Protein AF-A0A4R9PKT5-F1 (afdb_monomer)

pLDDT: mean 83.73, std 17.74, range [46.19, 97.94]

Structure (mmCIF, N/CA/C/O backbone):
data_AF-A0A4R9PKT5-F1
#
_entry.id   AF-A0A4R9PKT5-F1
#
loop_
_atom_site.group_PDB
_atom_site.id
_atom_site.type_symbol
_atom_site.label_atom_id
_atom_site.label_alt_id
_atom_site.label_comp_id
_atom_site.label_asym_id
_atom_site.label_entity_id
_atom_site.label_seq_id
_atom_site.pdbx_PDB_ins_code
_atom_site.Cartn_x
_atom_site.Cartn_y
_atom_site.Cartn_z
_atom_site.occupancy
_atom_site.B_iso_or_equiv
_atom_site.auth_seq_id
_atom_site.auth_comp_id
_atom_site.auth_asym_id
_atom_site.auth_atom_id
_atom_site.pdbx_PDB_model_num
ATOM 1 N N . MET A 1 1 ? 50.027 18.785 -15.412 1.00 46.75 1 MET A N 1
ATOM 2 C CA . MET A 1 1 ? 49.421 18.105 -14.249 1.00 46.75 1 MET A CA 1
ATOM 3 C C . MET A 1 1 ? 47.925 18.374 -14.314 1.00 46.75 1 MET A C 1
ATOM 5 O O . MET A 1 1 ? 47.505 19.473 -13.989 1.00 46.75 1 MET A O 1
ATOM 9 N N . ILE A 1 2 ? 47.154 17.454 -14.895 1.00 48.78 2 ILE A N 1
ATOM 10 C CA . ILE A 1 2 ? 45.695 17.590 -15.020 1.00 48.78 2 ILE A CA 1
ATOM 11 C C . ILE A 1 2 ? 45.099 16.961 -13.754 1.00 48.78 2 ILE A C 1
ATOM 13 O O . ILE A 1 2 ? 45.471 15.825 -13.454 1.00 48.78 2 ILE A O 1
ATOM 17 N N . PRO A 1 3 ? 44.249 17.657 -12.980 1.00 50.78 3 PRO A N 1
ATOM 18 C CA . PRO A 1 3 ? 43.620 17.043 -11.822 1.00 50.78 3 PRO A CA 1
ATOM 19 C C . PRO A 1 3 ? 42.675 15.943 -12.307 1.00 50.78 3 PRO A C 1
ATOM 21 O O . PRO A 1 3 ? 41.848 16.162 -13.193 1.00 50.78 3 PRO A O 1
ATOM 24 N N . ALA A 1 4 ? 42.830 14.747 -11.745 1.00 51.81 4 ALA A N 1
ATOM 25 C CA . ALA A 1 4 ? 41.923 13.641 -11.987 1.00 51.81 4 ALA A CA 1
ATOM 26 C C . ALA A 1 4 ? 40.515 14.052 -11.535 1.00 51.81 4 ALA A C 1
ATOM 28 O O . ALA A 1 4 ? 40.286 14.321 -10.356 1.00 51.81 4 ALA A O 1
ATOM 29 N N . VAL A 1 5 ? 39.580 14.122 -12.482 1.00 58.41 5 VAL A N 1
ATOM 30 C CA . VAL A 1 5 ? 38.151 14.187 -12.175 1.00 58.41 5 VAL A CA 1
ATOM 31 C C . VAL A 1 5 ? 37.812 12.856 -11.504 1.00 58.41 5 VAL A C 1
ATOM 33 O O . VAL A 1 5 ? 38.022 11.816 -12.134 1.00 58.41 5 VAL A O 1
ATOM 36 N N . PRO A 1 6 ? 37.346 12.833 -10.244 1.00 50.16 6 PRO A N 1
ATOM 37 C CA . PRO A 1 6 ? 36.956 11.579 -9.629 1.00 50.16 6 PRO A CA 1
ATOM 38 C C . PRO A 1 6 ? 35.817 10.992 -10.460 1.00 50.16 6 PRO A C 1
ATOM 40 O O . PRO A 1 6 ? 34.786 11.636 -10.673 1.00 50.16 6 PRO A O 1
ATOM 43 N N . HIS A 1 7 ? 36.034 9.782 -10.974 1.00 48.00 7 HIS A N 1
ATOM 44 C CA . HIS A 1 7 ? 34.991 8.993 -11.602 1.00 48.00 7 HIS A CA 1
ATOM 45 C C . HIS A 1 7 ? 33.811 8.938 -10.629 1.00 48.00 7 HIS A C 1
ATOM 47 O O . HIS A 1 7 ? 33.965 8.467 -9.504 1.00 48.00 7 HIS A O 1
ATOM 53 N N . GLN A 1 8 ? 32.647 9.435 -11.055 1.00 51.84 8 GLN A N 1
ATOM 54 C CA . GLN A 1 8 ? 31.357 9.247 -10.386 1.00 51.84 8 GLN A CA 1
ATOM 55 C C . GLN A 1 8 ? 30.950 7.761 -10.444 1.00 51.84 8 GLN A C 1
ATOM 57 O O . GLN A 1 8 ? 29.909 7.399 -10.984 1.00 51.84 8 GLN A O 1
ATOM 62 N N . GLY A 1 9 ? 31.809 6.872 -9.955 1.00 50.09 9 GLY A N 1
ATOM 63 C CA . GLY A 1 9 ? 31.443 5.514 -9.610 1.00 50.09 9 GLY A CA 1
ATOM 64 C C . GLY A 1 9 ? 30.656 5.563 -8.307 1.00 50.09 9 GLY A C 1
ATOM 65 O O . GLY A 1 9 ? 31.072 6.220 -7.359 1.00 50.09 9 GLY A O 1
ATOM 66 N N . GLU A 1 10 ? 29.518 4.871 -8.288 1.00 47.03 10 GLU A N 1
ATOM 67 C CA . GLU A 1 10 ? 28.769 4.508 -7.077 1.00 47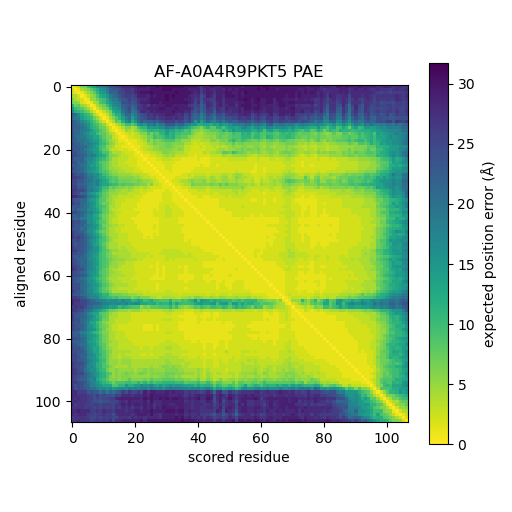.03 10 GLU A CA 1
ATOM 68 C C . GLU A 1 10 ? 27.935 5.608 -6.401 1.00 47.03 10 GLU A C 1
ATOM 70 O O . GLU A 1 10 ? 27.957 5.776 -5.184 1.00 47.03 10 GLU A O 1
ATOM 75 N N . ARG A 1 11 ? 27.036 6.270 -7.139 1.00 51.56 11 ARG A N 1
ATOM 76 C CA . ARG A 1 11 ? 25.772 6.686 -6.502 1.00 51.56 11 ARG A CA 1
ATOM 77 C C . ARG A 1 11 ? 24.774 5.530 -6.617 1.00 51.56 11 ARG A C 1
ATOM 79 O O . ARG A 1 11 ? 23.908 5.528 -7.481 1.00 51.56 11 ARG A O 1
ATOM 86 N N . LEU A 1 12 ? 24.959 4.507 -5.774 1.00 54.31 12 LEU A N 1
ATOM 87 C CA . LEU A 1 12 ? 24.183 3.252 -5.791 1.00 54.31 12 LEU A CA 1
ATOM 88 C C . LEU A 1 12 ? 22.704 3.437 -5.392 1.00 54.31 12 LEU A C 1
ATOM 90 O O . LEU A 1 12 ? 21.885 2.554 -5.626 1.00 54.31 12 LEU A O 1
ATOM 94 N N . LEU A 1 13 ? 22.359 4.578 -4.790 1.00 60.09 13 LEU A N 1
ATOM 95 C CA . LEU A 1 13 ? 21.014 4.906 -4.330 1.00 60.09 13 LEU A CA 1
ATOM 96 C C . LEU A 1 13 ? 20.568 6.233 -4.943 1.00 60.09 13 LEU A C 1
ATOM 98 O O . LEU A 1 13 ? 21.310 7.221 -4.919 1.00 60.09 13 LEU A O 1
ATOM 102 N N . LEU A 1 14 ? 19.341 6.263 -5.466 1.00 69.81 14 LEU A N 1
ATOM 103 C CA . LEU A 1 14 ? 18.669 7.517 -5.797 1.00 69.81 14 LEU A CA 1
ATOM 104 C C . LEU A 1 14 ? 18.680 8.427 -4.554 1.00 69.81 14 LEU A C 1
ATOM 106 O O . LEU A 1 14 ? 18.577 7.910 -3.438 1.00 69.81 14 LEU A O 1
ATOM 110 N N . PRO A 1 15 ? 18.826 9.756 -4.708 1.00 76.88 15 PRO A N 1
ATOM 111 C CA . PRO A 1 15 ? 18.827 10.662 -3.566 1.00 76.88 15 PRO A CA 1
ATOM 112 C C . PRO A 1 15 ? 17.538 10.491 -2.756 1.00 76.88 15 PRO A C 1
ATOM 114 O O . PRO A 1 15 ? 16.454 10.762 -3.265 1.00 76.88 15 PRO A O 1
ATOM 117 N N . LEU A 1 16 ? 17.664 10.034 -1.510 1.00 80.81 16 LEU A N 1
ATOM 118 C CA . LEU A 1 16 ? 16.548 9.980 -0.573 1.00 80.81 16 LEU A CA 1
ATOM 119 C C . LEU A 1 16 ? 16.361 11.376 0.012 1.00 80.81 16 LEU A C 1
ATOM 121 O O . LEU A 1 16 ? 17.313 11.989 0.505 1.00 80.81 16 LEU A O 1
ATOM 125 N N . THR A 1 17 ? 15.141 11.887 -0.056 1.00 85.25 17 THR A N 1
ATOM 126 C CA . THR A 1 17 ? 14.782 13.177 0.525 1.00 85.25 17 THR A CA 1
ATOM 127 C C . THR A 1 17 ? 14.226 12.975 1.930 1.00 85.25 17 THR A C 1
ATOM 129 O O . THR A 1 17 ? 13.673 11.925 2.252 1.00 85.25 17 THR A O 1
ATOM 132 N N . ALA A 1 18 ? 14.332 13.990 2.790 1.00 82.38 18 ALA A N 1
ATOM 133 C CA . ALA A 1 18 ? 13.715 13.935 4.118 1.00 82.38 18 ALA A CA 1
ATOM 134 C C . ALA A 1 18 ? 12.190 13.703 4.045 1.00 82.38 18 ALA A C 1
ATOM 136 O O . ALA A 1 18 ? 11.615 13.085 4.939 1.00 82.38 18 ALA A O 1
ATOM 137 N N . GLU A 1 19 ? 11.546 14.151 2.960 1.00 84.25 19 GLU A N 1
ATOM 138 C CA . GLU A 1 19 ? 10.118 13.933 2.718 1.00 84.25 19 GLU A CA 1
ATOM 139 C C . GLU A 1 19 ? 9.766 12.453 2.534 1.00 84.25 19 GLU A C 1
ATOM 141 O O . GLU A 1 19 ? 8.675 12.043 2.928 1.00 84.25 19 GLU A O 1
ATOM 146 N N . ASP A 1 20 ? 10.674 11.638 1.990 1.00 85.50 20 ASP A N 1
ATOM 147 C CA . ASP A 1 20 ? 10.422 10.214 1.733 1.00 85.50 20 ASP A CA 1
ATOM 148 C C . ASP A 1 20 ? 10.220 9.423 3.028 1.00 85.50 20 ASP A C 1
ATOM 150 O O . ASP A 1 20 ? 9.447 8.463 3.057 1.00 85.50 20 ASP A O 1
ATOM 154 N N . PHE A 1 21 ? 10.856 9.874 4.112 1.00 88.94 21 PHE A N 1
ATOM 155 C CA . PHE A 1 21 ? 10.751 9.289 5.448 1.00 88.94 21 PHE A CA 1
ATOM 156 C C . PHE A 1 21 ? 9.663 9.938 6.308 1.00 88.94 21 PHE A C 1
ATOM 158 O O . PHE A 1 21 ? 9.354 9.423 7.383 1.00 88.94 21 PHE A O 1
ATOM 165 N N . GLY A 1 22 ? 9.086 11.060 5.863 1.00 93.06 22 GLY A N 1
ATOM 166 C CA . GLY A 1 22 ? 8.063 11.795 6.599 1.00 93.06 22 GLY A CA 1
ATOM 167 C C . GLY A 1 22 ? 6.821 10.926 6.829 1.00 93.06 22 GLY A C 1
ATOM 168 O O . GLY A 1 22 ? 6.152 10.568 5.856 1.00 93.06 22 GLY A O 1
ATOM 169 N N . PRO A 1 23 ? 6.484 10.551 8.081 1.00 95.19 23 PRO A N 1
ATOM 170 C CA . PRO A 1 23 ? 5.323 9.718 8.348 1.00 95.19 23 PRO A CA 1
ATOM 171 C C . PRO A 1 23 ? 4.036 10.533 8.234 1.00 95.19 23 PRO A C 1
ATOM 173 O O . PRO A 1 23 ? 3.833 11.516 8.946 1.00 95.19 23 PRO A O 1
ATOM 176 N N . GLU A 1 24 ? 3.116 10.056 7.410 1.00 96.94 24 GLU A N 1
ATOM 177 C CA . GLU A 1 24 ? 1.771 10.593 7.274 1.00 96.94 24 GLU A CA 1
ATOM 178 C C . GLU A 1 24 ? 0.764 9.641 7.914 1.00 96.94 24 GLU A C 1
ATOM 180 O O . GLU A 1 24 ? 0.827 8.419 7.742 1.00 96.94 24 GLU A O 1
ATOM 185 N N 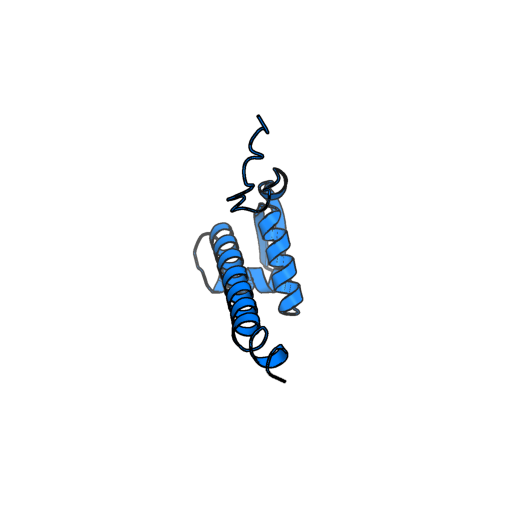. PHE A 1 25 ? -0.193 10.206 8.646 1.00 97.88 25 PHE A N 1
ATOM 186 C CA . PHE A 1 25 ? -1.342 9.460 9.138 1.00 97.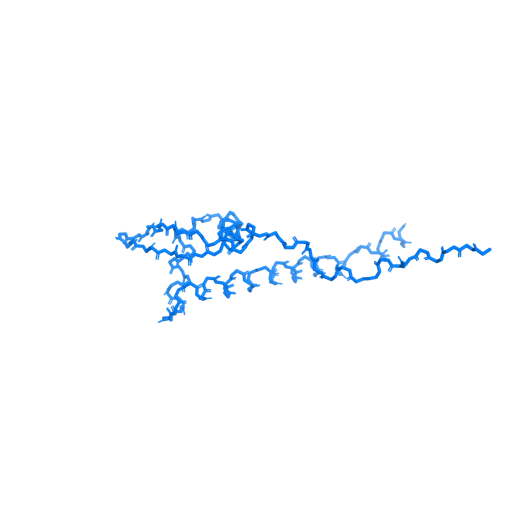88 25 PHE A CA 1
ATOM 187 C C . PHE A 1 25 ? -2.507 9.620 8.168 1.00 97.88 25 PHE A C 1
ATOM 189 O O . PHE A 1 25 ? -2.930 10.740 7.884 1.00 97.88 25 PHE A O 1
ATOM 196 N N . ARG A 1 26 ? -3.046 8.503 7.679 1.00 97.94 26 ARG A N 1
ATOM 197 C CA . ARG A 1 26 ? -4.228 8.492 6.815 1.00 97.94 26 ARG A CA 1
ATOM 198 C C . ARG A 1 26 ? -5.239 7.478 7.331 1.00 97.94 26 ARG A C 1
ATOM 200 O O . ARG A 1 26 ? -4.875 6.411 7.823 1.00 97.94 26 ARG A O 1
ATOM 207 N N . VAL A 1 27 ? -6.520 7.812 7.204 1.00 97.25 27 VAL A N 1
ATOM 208 C CA . VAL A 1 27 ? -7.616 6.882 7.488 1.00 97.25 27 VAL A CA 1
ATOM 209 C C . VAL A 1 27 ? -8.049 6.236 6.184 1.00 97.25 27 VAL A C 1
ATOM 211 O O . VAL A 1 27 ? -8.433 6.925 5.241 1.00 97.25 27 VAL A O 1
ATOM 214 N N . VAL A 1 28 ? -8.014 4.910 6.149 1.00 96.44 28 VAL A N 1
ATOM 215 C CA . VAL A 1 28 ? -8.463 4.108 5.014 1.00 96.44 28 VAL A CA 1
ATOM 216 C C . VAL A 1 28 ? -9.740 3.382 5.419 1.00 96.44 28 VAL A C 1
ATOM 218 O O . VAL A 1 28 ? -9.785 2.734 6.465 1.00 96.44 28 VAL A O 1
ATOM 221 N N . ALA A 1 29 ? -10.792 3.526 4.615 1.00 93.50 29 ALA A N 1
ATOM 222 C CA . ALA A 1 29 ? -12.099 2.937 4.879 1.00 93.50 29 ALA A CA 1
ATOM 223 C C . ALA A 1 29 ? -12.474 1.934 3.784 1.00 93.50 29 ALA A C 1
ATOM 225 O O . ALA A 1 29 ? -12.436 2.265 2.597 1.00 93.50 29 ALA A O 1
ATOM 226 N N . ARG A 1 30 ? -12.862 0.719 4.182 1.00 92.81 30 ARG A N 1
ATOM 227 C CA . ARG A 1 30 ? -13.351 -0.330 3.278 1.00 92.81 30 ARG A CA 1
ATOM 228 C C . ARG A 1 30 ? -14.2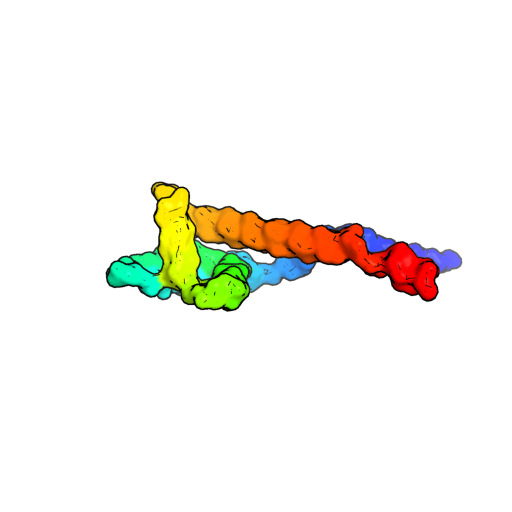78 -1.275 4.040 1.00 92.81 30 ARG A C 1
ATOM 230 O O . ARG A 1 30 ? -13.999 -1.615 5.181 1.00 92.81 30 ARG A O 1
ATOM 237 N N . GLY A 1 31 ? -15.397 -1.666 3.425 1.00 87.38 31 GLY A N 1
ATOM 238 C CA . GLY A 1 31 ? -16.317 -2.656 4.007 1.00 87.38 31 GLY A CA 1
ATOM 239 C C . GLY A 1 31 ? -16.863 -2.282 5.392 1.00 87.38 31 GLY A C 1
ATOM 240 O O . GLY A 1 31 ? -17.050 -3.154 6.226 1.00 87.38 31 GLY A O 1
ATOM 241 N N . GLY A 1 32 ? -17.045 -0.987 5.677 1.00 89.62 32 GLY A N 1
ATOM 242 C CA . GLY A 1 32 ? -17.465 -0.501 7.000 1.00 89.62 32 GLY A CA 1
ATOM 243 C C . GLY A 1 32 ? -16.349 -0.438 8.052 1.00 89.62 32 GLY A C 1
ATOM 244 O O . GLY A 1 32 ? -16.529 0.195 9.089 1.00 89.62 32 GLY A O 1
ATOM 245 N N . VAL A 1 33 ? -15.170 -1.001 7.776 1.00 90.81 33 VAL A N 1
ATOM 246 C CA . VAL A 1 33 ? -13.995 -0.917 8.648 1.00 90.81 33 VAL A CA 1
ATOM 247 C C . VAL A 1 33 ? -13.191 0.336 8.304 1.00 90.81 33 VAL A C 1
ATOM 249 O O . VAL A 1 33 ? -12.883 0.599 7.139 1.00 90.81 33 VAL A O 1
ATOM 252 N N . ARG A 1 34 ? -12.822 1.117 9.325 1.00 95.31 34 ARG A N 1
ATOM 253 C CA . ARG A 1 34 ? -11.936 2.285 9.203 1.00 95.31 34 ARG A CA 1
ATOM 254 C C . ARG A 1 34 ? -10.633 1.995 9.936 1.00 95.31 34 ARG A C 1
ATOM 256 O O . ARG A 1 34 ? -10.651 1.733 11.133 1.00 95.31 34 ARG A O 1
ATOM 263 N N . ARG A 1 35 ? -9.505 2.063 9.228 1.00 94.44 35 ARG A N 1
ATOM 264 C CA . ARG A 1 35 ? -8.166 1.841 9.790 1.00 94.44 35 ARG A CA 1
ATOM 265 C C . ARG A 1 35 ? -7.362 3.133 9.714 1.00 94.44 35 ARG A C 1
ATOM 267 O O . ARG A 1 35 ? -7.196 3.694 8.633 1.00 94.44 35 ARG A O 1
ATOM 274 N N . GLY A 1 36 ? -6.879 3.609 10.857 1.00 96.88 36 GLY A N 1
ATOM 275 C CA . GLY A 1 36 ? -5.885 4.677 10.918 1.00 96.88 36 GLY A CA 1
ATOM 276 C C . GLY A 1 36 ? -4.493 4.089 10.730 1.00 96.88 36 GLY A C 1
ATOM 277 O O . GLY A 1 36 ? -4.095 3.215 11.495 1.00 96.88 36 GLY A O 1
ATOM 278 N N . ILE A 1 37 ? -3.763 4.542 9.715 1.00 97.44 37 ILE A N 1
ATOM 279 C CA . ILE A 1 37 ? -2.451 4.000 9.359 1.00 97.44 37 ILE A CA 1
ATOM 280 C C . ILE A 1 37 ? -1.455 5.152 9.352 1.00 97.44 37 ILE A C 1
ATOM 282 O O . ILE A 1 37 ? -1.665 6.153 8.669 1.00 97.44 37 ILE A O 1
ATOM 286 N N . ARG A 1 38 ? -0.370 5.011 10.117 1.00 97.75 38 ARG A N 1
ATOM 287 C CA . ARG A 1 38 ? 0.781 5.920 10.084 1.00 97.75 38 ARG A CA 1
ATOM 288 C C . ARG A 1 38 ? 1.896 5.259 9.287 1.00 97.75 38 ARG A C 1
ATOM 290 O O . ARG A 1 38 ? 2.338 4.179 9.670 1.00 97.75 38 ARG A O 1
ATOM 297 N N . LEU A 1 39 ? 2.311 5.889 8.195 1.00 97.62 39 LEU A N 1
ATOM 298 C CA . LEU A 1 39 ? 3.240 5.314 7.224 1.00 97.62 39 LEU A CA 1
ATOM 299 C C . LEU A 1 39 ? 4.009 6.432 6.510 1.00 97.62 39 LEU A C 1
ATOM 301 O O . LEU A 1 39 ? 3.477 7.523 6.320 1.00 97.62 39 LEU A O 1
ATOM 305 N N . GLU A 1 40 ? 5.257 6.175 6.143 1.00 97.56 40 GLU A N 1
ATOM 306 C CA . GLU A 1 40 ? 6.119 7.114 5.427 1.00 97.56 40 GLU A CA 1
ATOM 307 C C . GLU A 1 40 ? 5.524 7.483 4.057 1.00 97.56 40 GLU A C 1
ATOM 309 O O . GLU A 1 40 ? 4.920 6.638 3.382 1.00 97.56 40 GLU A O 1
ATOM 314 N N . ARG A 1 41 ? 5.693 8.744 3.631 1.00 95.44 41 ARG A N 1
ATOM 315 C CA . ARG A 1 41 ? 5.139 9.256 2.365 1.00 95.44 41 ARG A CA 1
ATOM 316 C C . ARG A 1 41 ? 5.518 8.385 1.171 1.00 95.44 41 ARG A C 1
ATOM 318 O O . ARG A 1 41 ? 4.660 8.125 0.328 1.00 95.44 41 ARG A O 1
ATOM 325 N N . ALA A 1 42 ? 6.759 7.899 1.121 1.00 95.31 42 ALA A N 1
ATOM 326 C CA . ALA A 1 42 ? 7.227 7.033 0.042 1.00 95.31 42 ALA A CA 1
ATOM 327 C C . ALA A 1 42 ? 6.327 5.800 -0.145 1.00 95.31 42 ALA A C 1
ATOM 329 O O . ALA A 1 42 ? 5.900 5.509 -1.260 1.00 95.31 42 ALA A O 1
ATOM 330 N N . PHE A 1 43 ? 5.933 5.130 0.941 1.00 97.62 43 PHE A N 1
ATOM 331 C CA . PHE A 1 43 ? 5.051 3.967 0.846 1.00 97.62 43 PHE A CA 1
ATOM 332 C C . PHE A 1 43 ? 3.606 4.340 0.497 1.00 97.62 43 PHE A C 1
ATOM 334 O O . PHE A 1 43 ? 2.932 3.562 -0.175 1.00 97.62 43 PHE A O 1
ATOM 341 N N . TRP A 1 44 ? 3.116 5.524 0.883 1.00 97.69 44 TRP A N 1
ATOM 342 C CA . TRP A 1 44 ? 1.814 6.006 0.400 1.00 97.69 44 TRP A CA 1
ATOM 343 C C . TRP A 1 44 ? 1.805 6.224 -1.112 1.00 97.69 44 TRP A C 1
ATOM 345 O O . TRP A 1 44 ? 0.820 5.892 -1.776 1.00 97.69 44 TRP A O 1
ATOM 355 N N . VAL A 1 45 ? 2.898 6.762 -1.654 1.00 96.06 45 VAL A N 1
ATOM 356 C CA . VAL A 1 45 ? 3.085 6.918 -3.100 1.00 96.06 45 VAL A CA 1
ATOM 357 C C . VAL A 1 45 ? 3.140 5.549 -3.778 1.00 96.06 45 VAL A C 1
ATOM 359 O O . VAL A 1 45 ? 2.398 5.333 -4.735 1.00 96.06 45 VAL A O 1
ATOM 362 N N . THR A 1 46 ? 3.918 4.596 -3.250 1.00 96.94 46 THR A N 1
ATOM 363 C CA . THR A 1 46 ? 3.975 3.231 -3.801 1.00 96.94 46 THR A CA 1
ATOM 364 C C . THR A 1 46 ? 2.616 2.532 -3.754 1.00 96.94 46 THR A C 1
ATOM 366 O O . THR A 1 46 ? 2.195 1.956 -4.753 1.00 96.94 46 THR A O 1
ATOM 369 N N . LEU A 1 47 ? 1.869 2.636 -2.650 1.00 97.75 47 LEU A N 1
ATOM 370 C CA . LEU A 1 47 ? 0.515 2.080 -2.557 1.00 97.75 47 LEU A CA 1
ATOM 371 C C . LEU A 1 47 ? -0.425 2.663 -3.614 1.00 97.75 47 LEU A C 1
ATOM 373 O O . LEU A 1 47 ? -1.221 1.926 -4.194 1.00 97.75 47 LEU A O 1
ATOM 377 N N . LYS A 1 48 ? -0.339 3.974 -3.872 1.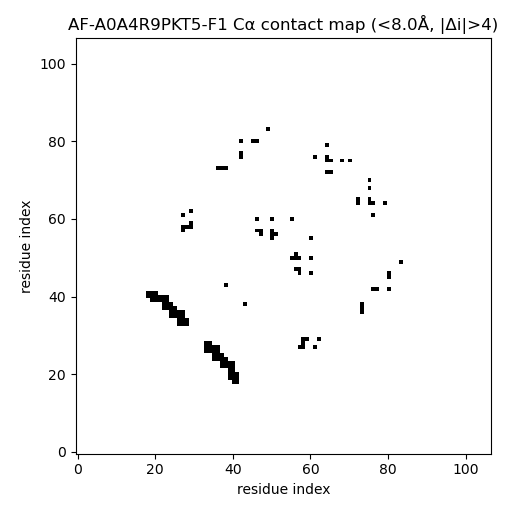00 97.50 48 LYS A N 1
ATOM 378 C CA . LYS A 1 48 ? -1.124 4.624 -4.924 1.00 97.50 48 LYS A CA 1
ATOM 379 C C . LYS A 1 48 ? -0.770 4.058 -6.302 1.00 97.50 48 LYS A C 1
ATOM 381 O O . LYS A 1 48 ? -1.677 3.674 -7.032 1.00 97.50 48 LYS A O 1
ATOM 386 N N . GLN A 1 49 ? 0.518 3.936 -6.617 1.00 97.19 49 GLN A N 1
ATOM 387 C CA . GLN A 1 49 ? 0.988 3.369 -7.888 1.00 97.19 49 GLN A CA 1
ATOM 388 C C . GLN A 1 49 ? 0.535 1.914 -8.069 1.00 97.19 49 GLN A C 1
ATOM 390 O O . GLN A 1 49 ? 0.023 1.543 -9.124 1.00 97.19 49 GLN A O 1
ATOM 395 N N . MET A 1 50 ? 0.648 1.094 -7.020 1.00 97.06 50 MET A N 1
ATOM 396 C CA . MET A 1 50 ? 0.160 -0.287 -7.033 1.00 97.06 50 MET A CA 1
ATOM 397 C C . MET A 1 50 ? -1.356 -0.351 -7.260 1.00 97.06 50 MET A C 1
ATOM 399 O O . MET A 1 50 ? -1.826 -1.210 -8.006 1.00 97.06 50 MET A O 1
ATOM 403 N N . ALA A 1 51 ? -2.120 0.552 -6.635 1.00 96.81 51 ALA A N 1
ATOM 404 C CA . ALA A 1 51 ? -3.572 0.624 -6.787 1.00 96.81 51 ALA A CA 1
ATOM 405 C C . ALA A 1 51 ? -3.961 0.989 -8.226 1.00 96.81 51 ALA A C 1
ATOM 407 O O . ALA A 1 51 ? -4.812 0.332 -8.824 1.00 96.81 51 ALA A O 1
ATOM 408 N N . GLU A 1 52 ? -3.288 1.988 -8.802 1.00 97.00 52 GLU A N 1
ATOM 409 C CA . GLU A 1 52 ? -3.482 2.428 -10.186 1.00 97.00 52 GLU A CA 1
ATOM 410 C C . GLU A 1 52 ? -3.148 1.310 -11.185 1.00 97.00 52 GLU A C 1
ATOM 412 O O . GLU A 1 52 ? -3.974 0.989 -12.041 1.00 97.00 52 GLU A O 1
ATOM 417 N N . SER A 1 53 ? -1.997 0.650 -11.020 1.00 94.75 53 SER A N 1
ATOM 418 C CA . SER A 1 53 ? -1.565 -0.486 -11.850 1.00 94.75 53 SER A CA 1
ATOM 419 C C . SER A 1 53 ? -2.574 -1.642 -11.827 1.00 94.75 53 SER A C 1
ATOM 421 O O . SER A 1 53 ? -2.925 -2.203 -12.868 1.00 94.75 53 SER A O 1
ATOM 423 N N . ARG A 1 54 ? -3.127 -1.952 -10.648 1.00 94.75 54 ARG A N 1
ATOM 424 C CA . ARG A 1 54 ? -4.123 -3.020 -10.452 1.00 94.75 54 ARG A CA 1
ATOM 425 C C . ARG A 1 54 ? -5.570 -2.575 -10.695 1.00 94.75 54 ARG A C 1
ATOM 427 O O . ARG A 1 54 ? -6.480 -3.386 -10.533 1.00 94.75 54 ARG A O 1
ATOM 434 N N . LYS A 1 55 ? -5.802 -1.310 -11.073 1.00 96.88 55 LYS A N 1
ATOM 435 C CA . LYS A 1 55 ? -7.135 -0.699 -11.249 1.00 96.88 55 LYS A CA 1
ATOM 436 C C . LYS A 1 55 ? -8.054 -0.892 -10.034 1.00 96.88 55 LYS A C 1
ATOM 438 O O . LYS A 1 55 ? -9.253 -1.133 -10.175 1.00 96.88 55 LYS A O 1
ATOM 443 N N . CYS A 1 56 ? -7.497 -0.791 -8.833 1.00 96.81 56 CYS A N 1
ATOM 444 C CA . CYS A 1 56 ? -8.234 -0.894 -7.580 1.00 96.81 56 CYS A CA 1
ATOM 445 C C . CYS A 1 56 ? -8.000 0.344 -6.704 1.00 96.81 56 CYS A C 1
ATOM 447 O O . CYS A 1 56 ? -7.266 1.262 -7.062 1.00 96.81 56 CYS A O 1
ATOM 449 N N . THR A 1 57 ? -8.673 0.414 -5.557 1.00 97.19 57 THR A N 1
ATOM 450 C CA . THR A 1 57 ? -8.462 1.511 -4.601 1.00 97.19 57 THR A CA 1
ATOM 451 C C . THR A 1 57 ? -7.384 1.142 -3.586 1.00 97.19 57 THR A C 1
ATOM 453 O O . THR A 1 57 ? -7.215 -0.031 -3.252 1.00 97.19 57 THR A O 1
ATOM 456 N N . ILE A 1 58 ? -6.722 2.144 -2.996 1.00 97.12 58 ILE A N 1
ATOM 457 C CA . ILE A 1 58 ? -5.811 1.927 -1.856 1.00 97.12 58 ILE A CA 1
ATOM 458 C C . ILE A 1 58 ? -6.528 1.168 -0.728 1.00 97.12 58 ILE A C 1
ATOM 460 O O . ILE A 1 58 ? -5.937 0.295 -0.104 1.00 97.12 58 ILE A O 1
ATOM 464 N N . GLY A 1 59 ? -7.817 1.449 -0.499 1.00 97.06 59 GLY A N 1
ATOM 465 C CA . GLY A 1 59 ? -8.623 0.735 0.490 1.00 97.06 59 GLY A CA 1
ATOM 466 C C . GLY A 1 59 ? -8.775 -0.754 0.211 1.00 97.06 59 GLY A C 1
ATOM 467 O O . GLY A 1 59 ? -8.736 -1.537 1.150 1.00 97.06 59 GLY A O 1
ATOM 468 N N . MET A 1 60 ? -8.890 -1.153 -1.057 1.00 96.75 60 MET A N 1
ATOM 469 C CA . MET A 1 60 ? -8.913 -2.568 -1.434 1.00 96.75 60 MET A CA 1
ATOM 470 C C . MET A 1 60 ? -7.555 -3.235 -1.212 1.00 96.75 60 MET A C 1
ATOM 472 O O . MET A 1 60 ? -7.523 -4.321 -0.650 1.00 96.75 60 MET A O 1
ATOM 476 N N . LEU A 1 61 ? -6.447 -2.581 -1.581 1.00 96.44 61 LEU A N 1
ATOM 477 C CA . LEU A 1 61 ? -5.106 -3.134 -1.345 1.00 96.44 61 LEU A CA 1
ATOM 478 C C . LEU A 1 61 ? -4.783 -3.288 0.136 1.00 96.44 61 LEU A C 1
ATOM 480 O O . LEU A 1 61 ? -4.264 -4.315 0.555 1.00 96.44 61 LEU A O 1
ATOM 484 N N . VAL A 1 62 ? -5.082 -2.266 0.936 1.00 96.56 62 VAL A N 1
ATOM 485 C CA . VAL A 1 62 ? -4.864 -2.311 2.386 1.00 96.56 62 VAL A CA 1
ATOM 486 C C . VAL A 1 62 ? -5.693 -3.425 3.018 1.00 96.56 62 VAL A C 1
ATOM 488 O O . VAL A 1 62 ? -5.205 -4.099 3.920 1.00 96.56 62 VAL A O 1
ATOM 491 N N . ASP A 1 63 ? -6.925 -3.624 2.550 1.00 95.50 63 ASP A N 1
ATOM 492 C CA . ASP A 1 63 ? -7.784 -4.703 3.025 1.00 95.50 63 ASP A CA 1
ATOM 493 C C . ASP A 1 63 ? -7.230 -6.080 2.624 1.00 95.50 63 ASP A C 1
ATOM 495 O O . ASP A 1 63 ? -7.100 -6.945 3.482 1.00 95.50 63 ASP A O 1
ATOM 499 N N . GLU A 1 64 ? -6.797 -6.267 1.373 1.00 95.00 64 GLU A N 1
ATOM 500 C CA . GLU A 1 64 ? -6.137 -7.495 0.896 1.00 95.00 64 GLU A CA 1
ATOM 501 C C . GLU A 1 64 ? -4.889 -7.838 1.731 1.00 95.00 64 GLU A C 1
ATOM 503 O O . GLU A 1 64 ? -4.760 -8.956 2.232 1.00 95.00 64 GLU A O 1
ATOM 508 N N . ILE A 1 65 ? -4.007 -6.857 1.961 1.00 95.69 65 ILE A N 1
ATOM 509 C CA . ILE A 1 65 ? -2.798 -7.022 2.786 1.00 95.69 65 ILE A CA 1
ATOM 510 C C . ILE A 1 65 ? -3.169 -7.385 4.229 1.00 95.69 65 ILE A C 1
ATOM 512 O O . ILE A 1 65 ? -2.552 -8.266 4.823 1.00 95.69 65 ILE A O 1
ATOM 516 N N . ALA A 1 66 ? -4.186 -6.729 4.793 1.00 93.38 66 ALA A N 1
ATOM 517 C CA . ALA A 1 66 ? -4.638 -6.992 6.155 1.00 93.38 66 ALA A CA 1
ATOM 518 C C . ALA A 1 66 ? -5.273 -8.380 6.338 1.00 93.38 66 ALA A C 1
ATOM 520 O O . ALA A 1 66 ? -5.277 -8.888 7.456 1.00 93.38 66 ALA A O 1
ATOM 521 N N . HIS A 1 67 ? -5.833 -8.970 5.279 1.00 90.62 67 HIS A N 1
ATOM 522 C CA . HIS A 1 67 ? -6.343 -10.342 5.307 1.00 90.62 67 HIS A CA 1
ATOM 523 C C . HIS A 1 67 ? -5.221 -11.375 5.149 1.00 90.62 67 HIS A C 1
ATOM 525 O O . HIS A 1 67 ? -5.294 -12.442 5.754 1.00 90.62 67 HIS A O 1
ATOM 531 N N . ALA A 1 68 ? -4.193 -11.065 4.354 1.00 87.44 68 ALA A N 1
ATOM 532 C CA . ALA A 1 68 ? -3.063 -11.961 4.116 1.00 87.44 68 ALA A CA 1
ATOM 533 C C . ALA A 1 68 ? -2.113 -12.079 5.322 1.00 87.44 68 ALA A C 1
ATOM 535 O O . ALA A 1 68 ? -1.512 -13.130 5.521 1.00 87.44 68 ALA A O 1
ATOM 536 N N . GLU A 1 69 ? -1.983 -11.022 6.130 1.00 83.31 69 GLU A N 1
ATOM 537 C CA . GLU A 1 69 ? -1.055 -10.964 7.264 1.00 83.31 69 GLU A CA 1
ATOM 538 C C . GLU A 1 69 ? -1.774 -10.534 8.550 1.00 83.31 69 GLU A C 1
ATOM 540 O O . GLU A 1 69 ? -2.216 -9.394 8.687 1.00 83.31 69 GLU A O 1
ATOM 545 N N . GLN A 1 70 ? -1.829 -11.423 9.547 1.00 72.12 70 GLN A N 1
ATOM 546 C CA . GLN A 1 70 ? -2.500 -11.178 10.838 1.00 72.12 70 GLN A CA 1
ATOM 547 C C . GLN A 1 70 ? -1.627 -10.400 11.850 1.00 72.12 70 GLN A C 1
ATOM 549 O O . GLN A 1 70 ? -1.895 -10.396 13.050 1.00 72.12 70 GLN A O 1
ATOM 554 N N . GLY A 1 71 ? -0.565 -9.743 11.375 1.00 83.62 71 GLY A N 1
ATOM 555 C CA . GLY A 1 71 ? 0.417 -9.028 12.192 1.00 83.62 71 GLY A CA 1
ATOM 556 C C . GLY A 1 71 ? 0.280 -7.501 12.160 1.00 83.62 71 GLY A C 1
ATOM 557 O O . GLY A 1 71 ? -0.798 -6.927 12.015 1.00 83.62 71 GLY A O 1
ATOM 558 N N . ASN A 1 72 ? 1.411 -6.807 12.303 1.00 93.62 72 ASN A N 1
ATOM 559 C CA . ASN A 1 72 ? 1.454 -5.348 12.222 1.00 93.62 72 ASN A CA 1
ATOM 560 C C . ASN A 1 72 ? 1.182 -4.878 10.781 1.00 93.62 72 ASN A C 1
ATOM 562 O O . ASN A 1 72 ? 2.048 -4.995 9.912 1.00 93.62 72 ASN A O 1
ATOM 566 N N . LEU A 1 73 ? -0.002 -4.303 10.547 1.00 95.00 73 LEU A N 1
ATOM 567 C CA . LEU A 1 73 ? -0.437 -3.845 9.224 1.00 95.00 73 LEU A CA 1
ATOM 568 C C . LEU A 1 73 ? 0.535 -2.843 8.584 1.00 95.00 73 LEU A C 1
ATOM 570 O O . LEU A 1 73 ? 0.787 -2.920 7.385 1.00 95.00 73 LEU A O 1
ATOM 574 N N . THR A 1 74 ? 1.113 -1.921 9.357 1.00 96.62 74 THR A N 1
ATOM 575 C CA . THR A 1 74 ? 2.079 -0.952 8.819 1.00 96.62 74 THR A CA 1
ATOM 576 C C . THR A 1 74 ? 3.324 -1.662 8.292 1.00 96.62 74 THR A C 1
ATOM 578 O O . THR A 1 74 ? 3.767 -1.384 7.180 1.00 96.62 74 THR A O 1
ATOM 581 N N . SER A 1 75 ? 3.876 -2.614 9.048 1.00 96.50 75 SER A N 1
ATOM 582 C CA . SER A 1 75 ? 5.006 -3.428 8.585 1.00 96.50 75 SER A CA 1
ATOM 583 C C . SER A 1 75 ? 4.637 -4.274 7.365 1.00 96.50 75 SER A C 1
ATOM 585 O O . SER A 1 75 ? 5.408 -4.309 6.406 1.00 96.50 75 SER A O 1
ATOM 587 N N . ALA A 1 76 ? 3.449 -4.886 7.353 1.00 97.19 76 ALA A N 1
ATOM 588 C CA . ALA A 1 76 ? 2.960 -5.667 6.217 1.00 97.19 76 ALA A CA 1
ATOM 589 C C . ALA A 1 76 ? 2.851 -4.818 4.938 1.00 97.19 76 ALA A C 1
ATOM 591 O O . ALA A 1 76 ? 3.292 -5.246 3.874 1.00 97.19 76 ALA A O 1
ATOM 592 N N . ILE A 1 77 ? 2.359 -3.579 5.045 1.00 97.69 77 ILE A N 1
ATOM 593 C CA . ILE A 1 77 ? 2.299 -2.629 3.926 1.00 97.69 77 ILE A CA 1
ATOM 594 C C . ILE A 1 77 ? 3.697 -2.314 3.381 1.00 97.69 77 ILE A C 1
ATOM 596 O O . ILE A 1 77 ? 3.888 -2.330 2.163 1.00 97.69 77 ILE A O 1
ATOM 600 N N . ARG A 1 78 ? 4.686 -2.058 4.251 1.00 97.56 78 ARG A N 1
ATOM 601 C CA . ARG A 1 78 ? 6.068 -1.794 3.807 1.00 97.56 78 ARG A CA 1
ATOM 602 C C . ARG A 1 78 ? 6.646 -2.984 3.045 1.00 97.56 78 ARG A C 1
ATOM 604 O O . ARG A 1 78 ? 7.225 -2.806 1.974 1.00 97.56 78 ARG A O 1
ATOM 611 N N . VAL A 1 79 ? 6.441 -4.197 3.563 1.00 96.94 79 VAL A N 1
ATOM 612 C CA . VAL A 1 79 ? 6.878 -5.440 2.910 1.00 96.94 79 VAL A CA 1
ATOM 613 C C . VAL A 1 79 ? 6.166 -5.640 1.571 1.00 96.94 79 VAL A C 1
ATOM 615 O O . VAL A 1 79 ? 6.820 -5.986 0.587 1.00 96.94 79 VAL A O 1
ATOM 618 N N . ALA A 1 80 ? 4.858 -5.387 1.501 1.00 96.88 80 ALA A N 1
ATOM 619 C CA . ALA A 1 80 ? 4.086 -5.490 0.265 1.00 96.88 80 ALA A CA 1
ATOM 620 C C . ALA A 1 80 ? 4.584 -4.509 -0.809 1.00 96.88 80 ALA A C 1
ATOM 622 O O . ALA A 1 80 ? 4.778 -4.916 -1.953 1.00 96.88 80 ALA A O 1
ATOM 623 N N . CYS A 1 81 ? 4.867 -3.256 -0.437 1.00 97.50 81 CYS A N 1
ATOM 624 C CA . CYS A 1 81 ? 5.453 -2.262 -1.340 1.00 97.50 81 CYS A CA 1
ATOM 625 C C . CYS A 1 81 ? 6.829 -2.708 -1.857 1.00 97.50 81 CYS A C 1
ATOM 627 O O . CYS A 1 81 ? 7.076 -2.682 -3.061 1.00 97.50 81 CYS A O 1
A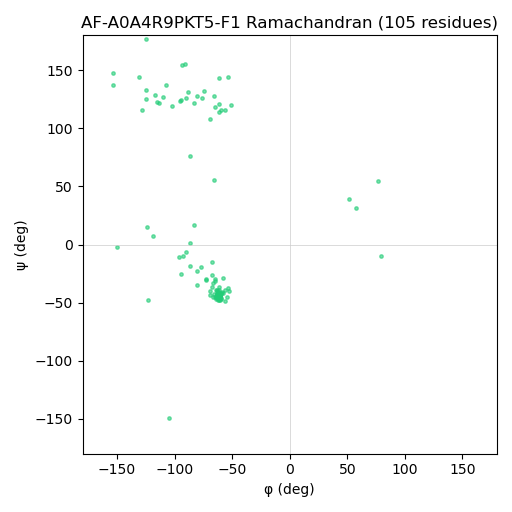TOM 629 N N . MET A 1 82 ? 7.707 -3.171 -0.958 1.00 97.00 82 MET A N 1
ATOM 630 C CA . MET A 1 82 ? 9.043 -3.658 -1.316 1.00 97.00 82 MET A CA 1
ATOM 631 C C . MET A 1 82 ? 8.973 -4.842 -2.291 1.00 97.00 82 MET A C 1
ATOM 633 O O . MET A 1 82 ? 9.664 -4.846 -3.308 1.00 97.00 82 MET A O 1
ATOM 637 N N . ARG A 1 83 ? 8.120 -5.836 -2.008 1.00 95.94 83 ARG A N 1
ATOM 638 C CA . ARG A 1 83 ? 7.934 -7.010 -2.876 1.00 95.94 83 ARG A CA 1
ATOM 639 C C . ARG A 1 83 ? 7.318 -6.635 -4.223 1.00 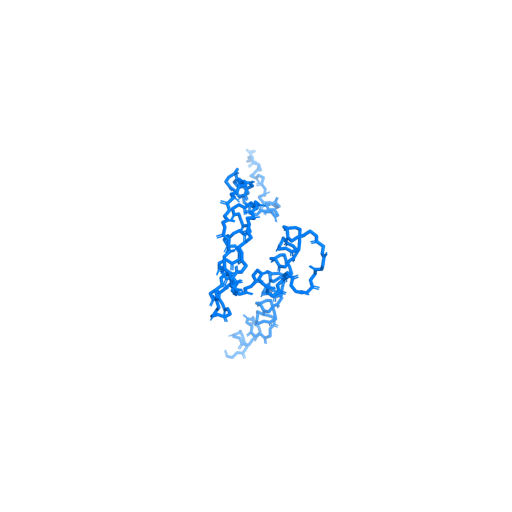95.94 83 ARG A C 1
ATOM 641 O O . ARG A 1 83 ? 7.791 -7.121 -5.243 1.00 95.94 83 ARG A O 1
ATOM 648 N N . GLY A 1 84 ? 6.311 -5.761 -4.230 1.00 94.38 84 GLY A N 1
ATOM 649 C CA . GLY A 1 84 ? 5.662 -5.298 -5.457 1.00 94.38 84 GLY A CA 1
ATOM 650 C C . GLY A 1 84 ? 6.638 -4.596 -6.400 1.00 94.38 84 GLY A C 1
ATOM 651 O O . GLY A 1 84 ? 6.698 -4.928 -7.579 1.00 94.38 84 GLY A O 1
ATOM 652 N N . MET A 1 85 ? 7.469 -3.700 -5.864 1.00 94.38 85 MET A N 1
ATOM 653 C CA . MET A 1 85 ? 8.472 -2.990 -6.659 1.00 94.38 85 MET A CA 1
ATOM 654 C C . MET A 1 85 ? 9.582 -3.922 -7.171 1.00 94.38 85 MET A C 1
ATOM 656 O O . MET A 1 85 ? 10.054 -3.771 -8.297 1.00 94.38 85 MET A O 1
ATOM 660 N N . ALA A 1 86 ? 9.997 -4.910 -6.369 1.00 93.69 86 ALA A N 1
ATOM 661 C CA . ALA A 1 86 ? 10.972 -5.913 -6.797 1.00 93.69 86 ALA A CA 1
ATOM 662 C C . ALA A 1 86 ? 10.440 -6.784 -7.949 1.00 93.69 86 ALA A C 1
ATOM 664 O O . ALA A 1 86 ? 11.185 -7.087 -8.882 1.00 93.69 86 ALA A O 1
ATOM 665 N N . ASP A 1 87 ? 9.158 -7.153 -7.907 1.00 93.50 87 ASP A N 1
ATOM 666 C CA . ASP A 1 87 ? 8.504 -7.937 -8.959 1.00 93.50 87 ASP A CA 1
ATOM 667 C C . ASP A 1 87 ? 8.327 -7.135 -10.261 1.00 93.50 87 ASP A C 1
ATOM 669 O O . ASP A 1 87 ? 8.609 -7.633 -11.356 1.00 93.50 87 ASP A O 1
ATOM 673 N N . GLU A 1 88 ? 7.964 -5.853 -10.153 1.00 90.81 88 GLU A N 1
ATOM 674 C CA . GLU A 1 88 ? 7.913 -4.937 -11.296 1.00 90.81 88 GLU A CA 1
ATOM 675 C C . GLU A 1 88 ? 9.302 -4.749 -11.922 1.00 90.81 88 GLU A C 1
ATOM 677 O O . GLU A 1 88 ? 9.466 -4.891 -13.137 1.00 90.81 88 GLU A O 1
ATOM 682 N N . ASN A 1 89 ? 10.336 -4.533 -11.100 1.00 91.38 89 ASN A N 1
ATOM 683 C CA . ASN A 1 89 ? 11.714 -4.429 -11.575 1.00 91.38 89 ASN A CA 1
ATOM 684 C C . ASN A 1 89 ? 12.170 -5.715 -12.278 1.00 91.38 89 ASN A C 1
ATOM 686 O O . ASN A 1 89 ? 12.749 -5.655 -13.363 1.00 91.38 89 A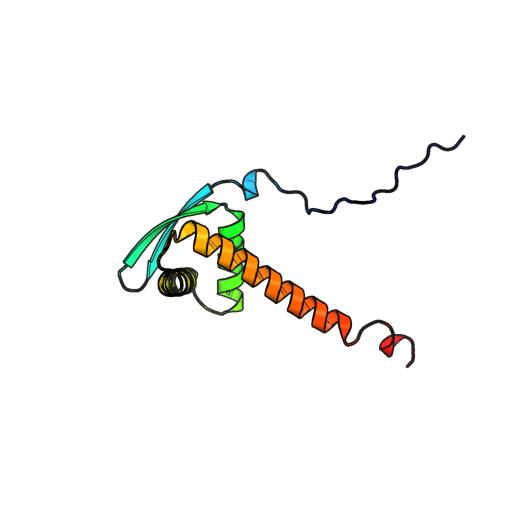SN A O 1
ATOM 690 N N . LEU A 1 90 ? 11.870 -6.885 -11.707 1.00 90.50 90 LEU A N 1
ATOM 691 C CA . LEU A 1 90 ? 12.170 -8.175 -12.324 1.00 90.50 90 LEU A CA 1
ATOM 692 C C . LEU A 1 90 ? 11.469 -8.323 -13.680 1.00 90.50 90 LEU A C 1
ATOM 694 O O . LEU A 1 90 ? 12.085 -8.786 -14.642 1.00 90.50 90 LEU A O 1
ATOM 698 N N . SER A 1 91 ? 10.205 -7.916 -13.768 1.00 88.81 91 SER A N 1
ATOM 699 C CA . SER A 1 91 ? 9.425 -7.946 -15.006 1.00 88.81 91 SER A CA 1
ATOM 700 C C . SER A 1 91 ? 10.029 -7.033 -16.078 1.00 88.81 91 SER A C 1
ATOM 702 O O . SER A 1 91 ? 10.247 -7.477 -17.207 1.00 88.81 91 SER A O 1
ATOM 704 N N . LEU A 1 92 ? 10.416 -5.805 -15.717 1.00 87.94 92 LEU A N 1
ATOM 705 C CA . LEU A 1 92 ? 11.118 -4.875 -16.610 1.00 87.94 92 LEU A CA 1
ATOM 706 C C . LEU A 1 92 ? 12.476 -5.430 -17.069 1.00 87.94 92 LEU A C 1
ATOM 708 O O . LEU A 1 92 ? 12.799 -5.381 -18.257 1.00 87.94 92 LEU A O 1
ATOM 712 N N . ARG A 1 93 ? 13.258 -6.020 -16.156 1.00 86.44 93 ARG A N 1
ATOM 713 C CA . ARG A 1 93 ? 14.551 -6.644 -16.484 1.00 86.44 93 ARG A CA 1
ATOM 714 C C . ARG A 1 93 ? 14.399 -7.828 -17.432 1.00 86.44 93 ARG A C 1
ATOM 716 O O . ARG A 1 93 ? 15.214 -7.970 -18.338 1.00 86.44 93 ARG A O 1
ATOM 723 N N . LYS A 1 94 ? 13.360 -8.655 -17.271 1.00 82.75 94 LYS A N 1
ATOM 724 C CA . LYS A 1 94 ? 13.056 -9.758 -18.201 1.00 82.75 94 LYS A CA 1
ATOM 725 C C . LYS A 1 94 ? 12.753 -9.240 -19.607 1.00 82.75 94 LYS A C 1
ATOM 727 O O . LYS A 1 94 ? 13.290 -9.779 -20.571 1.00 82.75 94 LYS A O 1
ATOM 732 N N . LEU A 1 95 ? 11.956 -8.174 -19.725 1.00 80.25 95 LEU A N 1
ATOM 733 C CA . LEU A 1 95 ? 11.660 -7.543 -21.017 1.00 80.25 95 LEU A CA 1
ATOM 734 C C . LEU A 1 95 ? 12.923 -6.971 -21.677 1.00 80.25 95 LEU A C 1
ATOM 736 O O . LEU A 1 95 ? 13.141 -7.186 -22.868 1.00 80.25 95 LEU A O 1
ATOM 740 N N . ALA A 1 96 ? 13.791 -6.316 -20.901 1.00 77.62 96 ALA A N 1
ATOM 741 C CA . ALA A 1 96 ? 15.075 -5.814 -21.389 1.00 77.62 96 ALA A CA 1
ATOM 742 C C . ALA A 1 96 ? 16.055 -6.944 -21.777 1.00 77.62 96 ALA A C 1
ATOM 744 O O . ALA A 1 96 ? 16.826 -6.797 -22.724 1.00 77.62 96 ALA A O 1
ATOM 745 N N . SER A 1 97 ? 16.008 -8.083 -21.077 1.00 69.75 97 SER A N 1
ATOM 746 C CA . SER A 1 97 ? 16.918 -9.218 -21.279 1.00 69.75 97 SER A CA 1
ATOM 747 C C . SER A 1 97 ? 16.594 -10.070 -22.508 1.00 69.75 97 SER A C 1
ATOM 749 O O . SER A 1 97 ? 17.466 -10.814 -22.951 1.00 69.75 97 SER A O 1
ATOM 751 N N . ILE A 1 98 ? 15.373 -10.010 -23.050 1.00 57.66 98 ILE A N 1
ATOM 752 C CA . ILE A 1 98 ? 14.942 -10.931 -24.115 1.00 57.66 98 ILE A CA 1
ATOM 753 C C . ILE A 1 98 ? 15.095 -10.335 -25.530 1.00 57.66 98 ILE A C 1
ATOM 755 O O . ILE A 1 98 ? 15.002 -11.101 -26.488 1.00 57.66 98 ILE A O 1
ATOM 759 N N . ARG A 1 99 ? 15.382 -9.028 -25.733 1.00 53.81 99 ARG A N 1
ATOM 760 C CA . ARG A 1 99 ? 15.295 -8.477 -27.110 1.00 53.81 99 ARG A CA 1
ATOM 761 C C . ARG A 1 99 ? 16.165 -7.309 -27.616 1.00 53.81 99 ARG A C 1
ATOM 763 O O . ARG A 1 99 ? 16.031 -7.041 -28.804 1.00 53.81 99 ARG A O 1
ATOM 770 N N . THR A 1 100 ? 17.058 -6.636 -26.876 1.00 52.41 100 THR A N 1
ATOM 771 C CA . THR A 1 100 ? 17.425 -5.253 -27.320 1.00 52.41 100 THR A CA 1
ATOM 772 C C . THR A 1 100 ? 18.897 -4.899 -27.578 1.00 52.41 100 THR A C 1
ATOM 774 O O . THR A 1 100 ? 19.188 -3.724 -27.746 1.00 52.41 100 THR A O 1
ATOM 777 N N . ILE A 1 101 ? 19.843 -5.835 -27.709 1.00 51.72 101 ILE A N 1
ATOM 778 C CA . ILE A 1 101 ? 21.160 -5.468 -28.296 1.00 51.72 101 ILE A CA 1
ATOM 779 C C . ILE A 1 101 ? 21.484 -6.319 -29.523 1.00 51.72 101 ILE A C 1
ATOM 781 O O . ILE A 1 101 ? 21.762 -5.774 -30.585 1.00 51.72 101 ILE A O 1
ATOM 785 N N . THR A 1 102 ? 21.339 -7.640 -29.462 1.00 48.00 102 THR A N 1
ATOM 786 C CA . THR A 1 102 ? 21.792 -8.493 -30.574 1.00 48.00 102 THR A CA 1
ATOM 787 C C . THR A 1 102 ? 20.818 -8.575 -31.754 1.00 48.00 102 THR A C 1
ATOM 789 O O . THR A 1 102 ? 21.248 -8.855 -32.862 1.00 48.00 102 THR A O 1
ATOM 792 N N . ALA A 1 103 ? 19.521 -8.310 -31.565 1.00 52.28 103 ALA A N 1
ATOM 793 C CA . ALA A 1 103 ? 18.534 -8.429 -32.648 1.00 52.28 103 ALA A CA 1
ATOM 794 C C . ALA A 1 103 ? 18.395 -7.166 -33.521 1.00 52.28 103 ALA A C 1
ATOM 796 O O . ALA A 1 103 ? 17.885 -7.259 -34.630 1.00 52.28 103 ALA A O 1
ATOM 797 N N . ILE A 1 104 ? 18.845 -6.001 -33.038 1.00 53.47 104 ILE A N 1
ATOM 798 C CA . ILE A 1 104 ? 18.831 -4.739 -33.804 1.00 53.47 104 ILE A CA 1
ATOM 799 C C . ILE A 1 104 ? 20.178 -4.518 -34.516 1.00 53.47 104 ILE A C 1
ATOM 801 O O . ILE A 1 104 ? 20.223 -3.856 -35.542 1.00 53.47 104 ILE A O 1
ATOM 805 N N . LEU A 1 105 ? 21.272 -5.100 -34.009 1.00 52.91 105 LEU A N 1
ATOM 806 C CA . LEU A 1 105 ? 22.613 -4.985 -34.601 1.00 52.91 105 LEU A CA 1
ATOM 807 C C . LEU A 1 105 ? 22.952 -6.077 -35.635 1.00 52.91 105 LEU A C 1
ATOM 809 O O . LEU A 1 105 ? 24.017 -6.008 -36.240 1.00 52.91 105 LEU A O 1
ATOM 813 N N . VAL A 1 106 ? 22.096 -7.090 -35.816 1.00 57.25 106 VAL A N 1
ATOM 814 C CA . VAL A 1 106 ? 22.339 -8.237 -36.723 1.00 57.2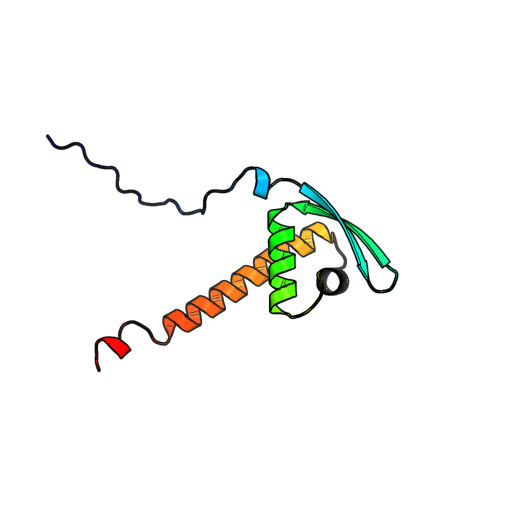5 106 VAL A CA 1
ATOM 815 C C . VAL A 1 106 ? 21.280 -8.337 -37.841 1.00 57.25 106 VAL A C 1
ATOM 817 O O . VAL A 1 106 ? 21.276 -9.304 -38.598 1.00 57.25 106 VAL A O 1
ATOM 820 N N . ALA A 1 107 ? 20.395 -7.343 -37.973 1.00 46.19 107 ALA A N 1
ATOM 821 C CA . ALA A 1 107 ? 19.420 -7.243 -39.065 1.00 46.19 107 ALA A CA 1
ATOM 822 C C . ALA A 1 107 ? 19.793 -6.125 -40.044 1.00 46.19 107 ALA A C 1
ATOM 824 O O . ALA A 1 107 ? 20.265 -5.069 -39.564 1.00 46.19 107 ALA A O 1
#

Solvent-accessible surface area (backbone atoms only — not comparable to full-atom values): 6578 Å² total; per-residue (Å²): 138,79,81,79,75,78,75,86,72,79,78,85,60,79,88,82,54,77,62,46,66,39,70,42,75,47,78,42,63,48,96,90,45,76,45,82,44,69,43,32,41,47,58,55,52,45,44,48,52,52,15,60,76,69,74,50,49,56,38,54,53,54,48,54,52,48,71,78,42,95,65,63,56,62,60,51,50,54,51,49,46,55,52,51,52,52,52,52,51,50,52,53,50,52,62,59,71,74,59,77,62,70,66,70,74,74,108

Foldseek 3Di:
DDDDDPPPPDPVDDDDDPQQQDWDWDWADDPNDIDTATARPVLVVLLCVVCVVVVHDSNVVLVVQCVVDVDDSRVSSVVVSVVVVVVVVVVVVVVVVPDPDPNVVPD

Radius of gyration: 19.88 Å; Cα contacts (8 Å, |Δi|>4): 71; chains: 1; bounding box: 67×30×51 Å

Mean predicted aligned error: 9.78 Å

Secondary structure (DSSP, 8-state):
-PPPPPP-----S----HHHH-EEEEEEEETTEEEEEEEEHHHHHHHHHHHHHTTS-HHHHHHHHHHH-SS-HHHHHHHHHHHHHHHHHHHHHHHHHHHSSTTTS--

Nearest PDB structures (foldseek):
  3kk4-assembly2_D  TM=6.940E-01  e=5.992E-04  Bordetella pertussis Tohama I
  1u9p-assembly1_A  TM=4.734E-01  e=1.355E-01  Escherichia coli
  4a0c-assembly2_C  TM=4.870E-01  e=5.474E+00  Homo sapiens
  8tau-assembly1_N  TM=4.060E-01  e=8.026E+00  Homo sapiens

Sequence (107 aa):
MIPAVPHQGERLLLPLTAEDFGPEFRVVARGGVRRGIRLERAFWVTLKQMAESRKCTIGMLVDEIAHAEQGNLTSAIRVACMRGMADENLSLRKLASIRTITAILVA